Protein AF-A0A1J5WCB2-F1 (afdb_monomer_lite)

Secondary structure (DSSP, 8-state):
-EEEE--TTTEEEEEEEEE-SS-EEEEEEEEEPTT--S------EEEE-----SS-SSS------

Foldseek 3Di:
DKDWDFDPLFKDKDWDWDDDLADIDIDIDIDGDVPRDPDTDRPTDIDDDDDDDPDPRHPDDDDDD

Structure (mmCIF, N/CA/C/O backbone):
data_AF-A0A1J5WCB2-F1
#
_entry.id   AF-A0A1J5WCB2-F1
#
loop_
_atom_site.group_P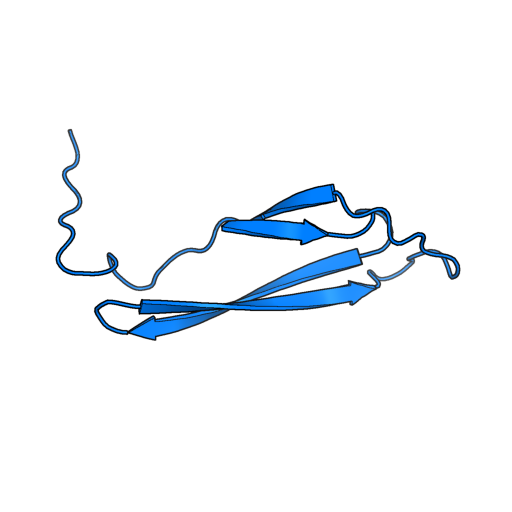DB
_atom_site.id
_atom_site.type_symbol
_atom_site.label_atom_id
_atom_site.label_alt_id
_atom_site.label_comp_id
_atom_site.label_asym_id
_atom_site.label_entity_id
_atom_site.label_seq_id
_atom_site.pdbx_PDB_ins_code
_atom_site.Cartn_x
_atom_site.Cartn_y
_atom_site.Cartn_z
_atom_site.occupancy
_atom_site.B_iso_or_equiv
_atom_site.auth_seq_id
_atom_site.auth_comp_id
_atom_site.auth_asym_id
_atom_site.auth_atom_id
_atom_site.pdbx_PDB_model_num
ATOM 1 N N . MET A 1 1 ? -1.134 7.272 3.362 1.00 92.75 1 MET A N 1
ATOM 2 C CA . MET A 1 1 ? 0.071 6.632 3.930 1.00 92.75 1 MET A CA 1
ATOM 3 C C . MET A 1 1 ? 1.300 7.205 3.247 1.00 92.75 1 MET A C 1
ATOM 5 O O . MET A 1 1 ? 1.172 7.595 2.093 1.00 92.75 1 MET A O 1
ATOM 9 N N . PHE A 1 2 ? 2.441 7.253 3.929 1.00 95.44 2 PHE A N 1
ATOM 10 C CA . PHE A 1 2 ? 3.722 7.659 3.344 1.00 95.44 2 PHE A CA 1
ATOM 11 C C . PHE A 1 2 ? 4.657 6.449 3.281 1.00 95.44 2 PHE A C 1
ATOM 13 O O . PHE A 1 2 ? 4.589 5.595 4.167 1.00 95.44 2 PHE A O 1
ATOM 20 N N . PHE A 1 3 ? 5.474 6.351 2.236 1.00 93.62 3 PHE A N 1
ATOM 21 C CA . PHE A 1 3 ? 6.408 5.242 2.019 1.00 93.62 3 PHE A CA 1
ATOM 22 C C . PHE A 1 3 ? 7.598 5.691 1.160 1.00 93.62 3 PHE A C 1
ATOM 24 O O . PHE A 1 3 ? 7.465 6.664 0.413 1.00 93.62 3 PHE A O 1
ATOM 31 N N . PRO A 1 4 ? 8.758 5.020 1.271 1.00 92.12 4 PRO A N 1
ATOM 32 C CA . PRO A 1 4 ? 9.871 5.256 0.362 1.00 92.12 4 PRO A CA 1
ATOM 33 C C . PRO A 1 4 ? 9.524 4.750 -1.040 1.00 92.12 4 PRO A C 1
ATOM 35 O O . PRO A 1 4 ? 8.974 3.662 -1.186 1.00 92.12 4 PRO A O 1
ATOM 38 N N . ALA A 1 5 ? 9.866 5.536 -2.050 1.00 91.69 5 ALA A N 1
ATOM 39 C CA . ALA A 1 5 ? 9.636 5.243 -3.456 1.00 91.69 5 ALA A CA 1
ATOM 40 C C . ALA A 1 5 ? 10.885 5.592 -4.274 1.00 91.69 5 ALA A C 1
ATOM 42 O O . ALA A 1 5 ? 11.593 6.546 -3.952 1.00 91.69 5 ALA A O 1
ATOM 43 N N . GLY A 1 6 ? 11.148 4.827 -5.331 1.00 90.38 6 GLY A N 1
ATOM 44 C CA . GLY A 1 6 ? 12.039 5.208 -6.424 1.00 90.38 6 GLY A CA 1
ATOM 45 C C . GLY A 1 6 ? 11.340 6.075 -7.478 1.00 90.38 6 GLY A C 1
ATOM 46 O O . GLY A 1 6 ? 10.115 6.211 -7.484 1.00 90.38 6 GLY A O 1
ATOM 47 N N . THR A 1 7 ? 12.133 6.642 -8.395 1.00 89.44 7 THR A N 1
ATOM 48 C CA . THR A 1 7 ? 11.724 7.594 -9.449 1.00 89.44 7 THR A CA 1
ATOM 49 C C . THR A 1 7 ? 10.439 7.196 -10.190 1.00 89.44 7 THR A C 1
ATOM 51 O O . THR A 1 7 ? 10.327 6.086 -10.705 1.00 89.44 7 THR A O 1
ATOM 54 N N . GLU A 1 8 ? 9.491 8.128 -10.317 1.00 87.88 8 GLU A N 1
ATOM 55 C CA . GLU A 1 8 ? 8.157 7.874 -10.897 1.00 87.88 8 GLU A CA 1
ATOM 56 C C . GLU A 1 8 ? 8.178 7.467 -12.381 1.00 87.88 8 GLU A C 1
ATOM 58 O O . GLU A 1 8 ? 7.268 6.794 -12.853 1.00 87.88 8 GLU A O 1
ATOM 63 N N . THR A 1 9 ? 9.228 7.822 -13.128 1.00 88.75 9 THR A N 1
ATOM 64 C CA . THR A 1 9 ? 9.424 7.375 -14.522 1.00 88.75 9 THR A CA 1
ATOM 65 C C . THR A 1 9 ? 9.857 5.911 -14.637 1.00 88.75 9 THR A C 1
ATOM 67 O O . THR A 1 9 ? 9.916 5.366 -15.738 1.00 88.75 9 THR A O 1
ATOM 70 N N . CYS A 1 10 ? 10.184 5.278 -13.512 1.00 91.88 10 CYS A N 1
ATOM 71 C CA . CYS A 1 10 ? 10.693 3.917 -13.439 1.00 91.88 10 CYS A CA 1
ATOM 72 C C . CYS A 1 10 ? 9.719 2.982 -12.736 1.00 91.88 10 CYS A C 1
ATOM 74 O O . CYS A 1 10 ? 9.476 1.878 -13.218 1.00 91.88 10 CYS A O 1
ATOM 76 N N . TYR A 1 11 ? 9.163 3.424 -11.610 1.00 92.12 11 TYR A N 1
ATOM 77 C CA . TYR A 1 11 ? 8.475 2.549 -10.673 1.00 92.12 11 TYR A CA 1
ATOM 78 C C . TYR A 1 11 ? 7.010 2.942 -10.505 1.00 92.12 11 TYR A C 1
ATOM 80 O O . TYR A 1 11 ? 6.666 4.110 -10.333 1.00 92.12 11 TYR A O 1
ATOM 88 N N . GLY A 1 12 ? 6.149 1.932 -10.541 1.00 93.56 12 GLY A N 1
ATOM 89 C CA . GLY A 1 12 ? 4.737 2.020 -10.214 1.00 93.56 12 GLY A CA 1
ATOM 90 C C . GLY A 1 12 ? 4.456 1.308 -8.899 1.00 93.56 12 GLY A C 1
ATOM 91 O O . GLY A 1 12 ? 5.160 0.371 -8.513 1.00 93.56 12 GLY A O 1
ATOM 92 N N . TYR A 1 13 ? 3.390 1.737 -8.228 1.00 94.62 13 TYR A N 1
ATOM 93 C CA . TYR A 1 13 ? 3.032 1.238 -6.906 1.00 94.62 13 TYR A CA 1
ATOM 94 C C . TYR A 1 13 ? 1.564 0.842 -6.851 1.00 94.62 13 TYR A C 1
ATOM 96 O O . TYR A 1 13 ? 0.689 1.564 -7.330 1.00 94.62 13 TYR A O 1
ATOM 104 N N . ARG A 1 14 ? 1.278 -0.287 -6.203 1.00 95.31 14 ARG A N 1
ATOM 105 C CA . ARG A 1 14 ? -0.080 -0.640 -5.766 1.00 95.31 14 ARG A CA 1
ATOM 106 C C . ARG A 1 14 ? -0.059 -0.998 -4.289 1.00 95.31 14 ARG A C 1
ATOM 108 O O . ARG A 1 14 ? 0.933 -1.526 -3.792 1.00 95.31 14 ARG A O 1
ATOM 115 N N . ALA A 1 15 ? -1.171 -0.767 -3.604 1.00 95.81 15 ALA A N 1
ATOM 116 C CA . ALA A 1 15 ? -1.326 -1.132 -2.205 1.00 95.81 15 ALA A CA 1
ATOM 117 C C . ALA A 1 15 ? -2.502 -2.094 -2.026 1.00 95.81 15 ALA A C 1
ATOM 119 O O . ALA A 1 15 ? -3.542 -1.935 -2.660 1.00 95.81 15 ALA A O 1
ATOM 120 N N . GLU A 1 16 ? -2.338 -3.061 -1.131 1.00 96.25 16 GLU A N 1
ATOM 121 C CA . GLU A 1 16 ? -3.410 -3.924 -0.634 1.00 96.25 16 GLU A CA 1
ATOM 122 C C . GLU A 1 16 ? -3.553 -3.734 0.875 1.00 96.25 16 GLU A C 1
ATOM 124 O O . GLU A 1 16 ? -2.554 -3.568 1.586 1.00 96.25 16 GLU A O 1
ATOM 129 N N . THR A 1 17 ? -4.793 -3.774 1.368 1.00 96.19 17 THR A N 1
ATOM 130 C CA . THR A 1 17 ? -5.091 -3.695 2.799 1.00 96.19 17 THR A CA 1
ATOM 131 C C . THR A 1 17 ? -5.633 -5.008 3.341 1.00 96.19 17 THR A C 1
ATOM 133 O O . THR A 1 17 ? -6.368 -5.741 2.686 1.00 96.19 17 THR A O 1
ATOM 136 N N . THR A 1 18 ? -5.270 -5.306 4.583 1.00 96.81 18 THR A N 1
ATOM 137 C CA . THR A 1 18 ? -5.966 -6.285 5.419 1.00 96.81 18 THR A CA 1
ATOM 138 C C . THR A 1 18 ? -6.378 -5.580 6.698 1.00 96.81 18 THR A C 1
ATOM 140 O O . THR A 1 18 ? -5.525 -5.089 7.444 1.00 96.81 18 THR A O 1
ATOM 143 N N . GLU A 1 19 ? -7.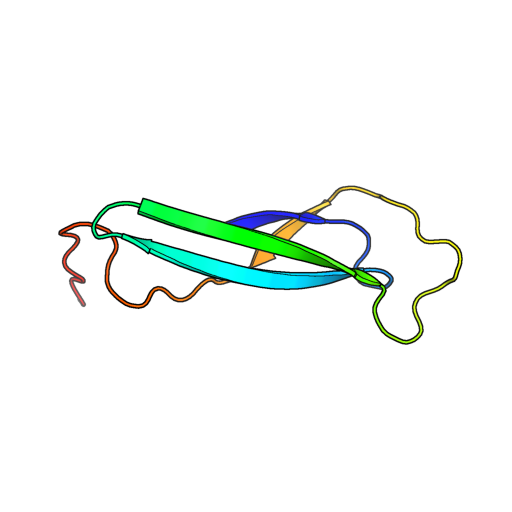682 -5.504 6.929 1.00 95.19 19 GLU A N 1
ATOM 144 C CA . GLU A 1 19 ? -8.277 -4.709 8.000 1.00 95.19 19 GLU A CA 1
ATOM 145 C C . GLU A 1 19 ? -8.811 -5.615 9.113 1.00 95.19 19 GLU A C 1
ATOM 147 O O . GLU A 1 19 ? -9.393 -6.671 8.871 1.00 95.19 19 GLU A O 1
ATOM 152 N N . THR A 1 20 ? -8.595 -5.195 10.353 1.00 94.25 20 THR A N 1
ATOM 153 C CA . THR A 1 20 ? -9.309 -5.676 11.537 1.00 94.25 20 THR A CA 1
ATOM 154 C C . THR A 1 20 ? -10.018 -4.490 12.185 1.00 94.25 20 THR A C 1
ATOM 156 O O . THR A 1 20 ? -9.817 -3.342 11.788 1.00 94.25 20 THR A O 1
ATOM 159 N N . ALA A 1 21 ? -10.795 -4.737 13.243 1.00 91.62 21 ALA A N 1
ATOM 160 C CA . ALA A 1 21 ? -11.485 -3.673 13.972 1.00 91.62 21 ALA A CA 1
ATOM 161 C C . ALA A 1 21 ? -10.552 -2.554 14.478 1.00 91.62 21 ALA A C 1
ATOM 163 O O . ALA A 1 21 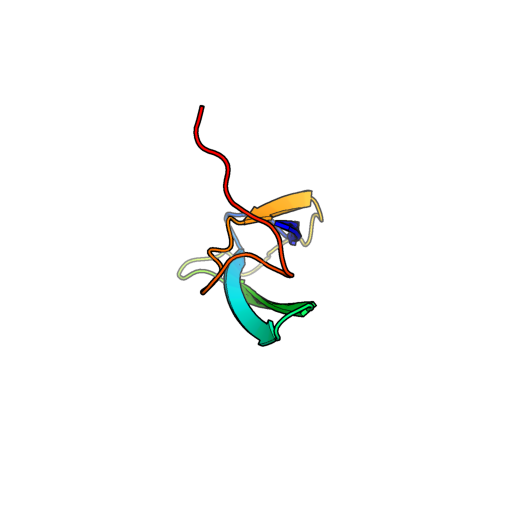? -11.000 -1.428 14.659 1.00 91.62 21 ALA A O 1
ATOM 164 N N . THR A 1 22 ? -9.267 -2.834 14.721 1.00 93.56 22 THR A N 1
ATOM 165 C CA . THR A 1 22 ? -8.320 -1.873 15.318 1.00 93.56 22 THR A CA 1
ATOM 166 C C . THR A 1 22 ? -6.978 -1.784 14.598 1.00 93.56 22 THR A C 1
ATOM 168 O O . THR A 1 22 ? -6.123 -0.999 15.001 1.00 93.56 22 THR A O 1
ATOM 171 N N . THR A 1 23 ? -6.747 -2.567 13.543 1.00 94.12 23 THR A N 1
ATOM 172 C CA . THR A 1 23 ? -5.479 -2.572 12.800 1.00 94.12 23 THR A CA 1
ATOM 173 C C . THR A 1 23 ? -5.720 -2.567 11.297 1.00 94.12 23 THR A C 1
ATOM 175 O O . THR A 1 23 ? -6.549 -3.316 10.795 1.00 94.12 23 THR A O 1
ATOM 178 N N . VAL A 1 24 ? -4.932 -1.776 10.568 1.00 95.44 24 VAL A N 1
ATOM 179 C CA . VAL A 1 24 ? -4.829 -1.858 9.106 1.00 95.44 24 VAL A CA 1
ATOM 180 C C . VAL A 1 24 ? -3.414 -2.297 8.7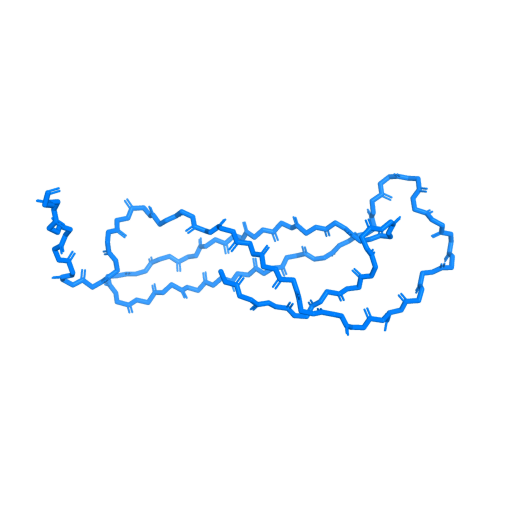70 1.00 95.44 24 VAL A C 1
ATOM 182 O O . VAL A 1 24 ? -2.452 -1.594 9.079 1.00 95.44 24 VAL A O 1
ATOM 185 N N . LYS A 1 25 ? -3.274 -3.457 8.133 1.00 96.56 25 LYS A N 1
ATOM 186 C CA . LYS A 1 25 ? -2.014 -3.864 7.510 1.00 96.56 25 LYS A CA 1
ATOM 187 C C . LYS A 1 25 ? -2.038 -3.394 6.068 1.00 96.56 25 LYS A C 1
ATOM 189 O O . LYS A 1 25 ? -2.955 -3.751 5.335 1.00 96.56 25 LYS A O 1
ATOM 194 N N . VAL A 1 26 ? -1.039 -2.614 5.673 1.00 96.12 26 VAL A N 1
ATOM 195 C CA . VAL A 1 26 ? -0.878 -2.161 4.290 1.00 96.12 26 VAL A CA 1
ATOM 196 C C . VAL A 1 26 ? 0.344 -2.843 3.699 1.00 96.12 26 VAL A C 1
ATOM 198 O O . VAL A 1 26 ? 1.432 -2.762 4.268 1.00 96.12 26 VAL A O 1
ATOM 201 N N . ARG A 1 27 ? 0.169 -3.515 2.563 1.00 96.69 27 ARG A N 1
ATOM 202 C CA . ARG A 1 27 ? 1.267 -4.053 1.762 1.00 96.69 27 ARG A CA 1
ATOM 203 C C . ARG A 1 27 ? 1.394 -3.220 0.497 1.00 96.69 27 ARG A C 1
ATOM 205 O O . ARG A 1 27 ? 0.432 -3.116 -0.256 1.00 96.69 27 ARG A O 1
ATOM 212 N N . VAL A 1 28 ? 2.573 -2.650 0.274 1.00 95.75 28 VAL A N 1
ATOM 213 C CA . VAL A 1 28 ? 2.906 -1.934 -0.961 1.00 95.75 28 VAL A CA 1
ATOM 214 C C . VAL A 1 28 ? 3.685 -2.880 -1.862 1.00 95.75 28 VAL A C 1
ATOM 216 O O . VAL A 1 28 ? 4.619 -3.537 -1.406 1.00 95.75 28 VAL A O 1
ATOM 219 N N . TYR A 1 29 ? 3.282 -2.958 -3.123 1.00 95.50 29 TYR A N 1
ATOM 220 C CA . TYR A 1 29 ? 4.047 -3.616 -4.169 1.00 95.50 29 TYR A CA 1
ATOM 221 C C . TYR A 1 29 ? 4.645 -2.539 -5.062 1.00 95.50 29 TYR A C 1
ATOM 223 O O . TYR A 1 29 ? 3.931 -1.633 -5.496 1.00 95.50 29 TYR A O 1
ATOM 231 N N . GLU A 1 30 ? 5.933 -2.678 -5.328 1.00 92.81 30 GLU A N 1
ATOM 232 C CA . GLU A 1 30 ? 6.699 -1.873 -6.270 1.00 92.81 30 GLU A CA 1
ATOM 233 C C . GLU A 1 30 ? 7.026 -2.738 -7.488 1.00 92.81 30 GLU A C 1
ATOM 235 O O . GLU A 1 30 ? 7.272 -3.941 -7.364 1.00 92.81 30 GLU A O 1
ATOM 240 N N . GLY A 1 31 ? 7.021 -2.132 -8.667 1.00 91.88 31 GLY A N 1
ATOM 241 C CA . GLY A 1 31 ? 7.509 -2.771 -9.879 1.00 91.88 31 GLY A CA 1
ATOM 242 C C . GLY A 1 31 ? 7.741 -1.759 -10.986 1.00 91.88 31 GLY A C 1
ATOM 243 O O . GLY A 1 31 ? 7.265 -0.626 -10.917 1.00 91.88 31 GLY A O 1
ATOM 244 N N . ASN A 1 32 ? 8.464 -2.173 -12.019 1.00 92.06 32 ASN A N 1
ATOM 245 C CA . ASN A 1 32 ? 8.732 -1.313 -13.161 1.00 92.06 32 ASN A CA 1
ATOM 246 C C . ASN A 1 32 ? 7.449 -1.023 -13.948 1.00 92.06 32 ASN A C 1
ATOM 248 O O . ASN A 1 32 ? 6.646 -1.925 -14.207 1.00 92.06 32 ASN A O 1
ATOM 252 N N . ILE A 1 33 ? 7.270 0.230 -14.361 1.00 93.06 33 ILE A N 1
ATOM 253 C CA . ILE A 1 33 ? 6.182 0.592 -15.272 1.00 93.06 33 ILE A CA 1
ATOM 254 C C . ILE A 1 33 ? 6.501 0.147 -16.708 1.00 93.06 33 ILE A C 1
ATOM 256 O O . ILE A 1 33 ? 7.671 0.095 -17.096 1.00 93.06 33 ILE A O 1
ATOM 260 N N . PRO A 1 34 ? 5.485 -0.145 -17.540 1.00 93.69 34 PRO A N 1
ATOM 261 C CA . PRO A 1 34 ? 5.706 -0.409 -18.957 1.00 93.69 34 PRO A CA 1
ATOM 262 C C . PRO A 1 34 ? 6.459 0.744 -19.632 1.00 93.69 34 PRO A C 1
ATOM 264 O O . PRO A 1 34 ? 6.062 1.901 -19.517 1.00 93.69 34 PRO A O 1
ATOM 267 N N . GLY A 1 35 ? 7.540 0.421 -20.345 1.00 91.69 35 GLY A N 1
ATOM 268 C CA . GLY A 1 35 ? 8.389 1.419 -20.999 1.00 91.69 35 GLY A CA 1
ATOM 269 C C . GLY A 1 35 ? 9.393 2.115 -20.074 1.00 91.69 35 GLY A C 1
ATOM 270 O O . GLY A 1 35 ? 10.037 3.065 -20.516 1.00 91.69 35 GLY A O 1
ATOM 271 N N . SER A 1 36 ? 9.557 1.656 -18.825 1.00 92.50 36 SER A N 1
ATOM 272 C CA . SER A 1 36 ? 10.624 2.148 -17.950 1.00 92.50 36 SER A CA 1
ATOM 273 C C . SER A 1 36 ? 12.001 1.965 -18.607 1.00 92.50 36 SER A C 1
ATOM 275 O O . SER A 1 36 ? 12.223 0.931 -19.249 1.00 92.50 36 SER A O 1
ATOM 277 N N . PRO A 1 37 ? 12.954 2.886 -18.392 1.00 89.69 37 PRO A N 1
ATOM 278 C CA . PRO A 1 37 ? 14.347 2.673 -18.771 1.00 89.69 37 PRO A CA 1
ATOM 279 C C . PRO A 1 37 ? 14.916 1.373 -18.182 1.00 89.69 37 PRO A C 1
ATOM 281 O O . PRO A 1 37 ? 14.497 0.929 -17.114 1.00 89.69 37 PRO A O 1
ATOM 284 N N . ASN A 1 38 ? 15.915 0.787 -18.849 1.00 84.62 38 ASN A N 1
ATOM 285 C CA . ASN A 1 38 ? 16.648 -0.368 -18.308 1.00 84.62 38 ASN A CA 1
ATOM 286 C C . ASN A 1 38 ? 17.449 -0.000 -17.047 1.00 84.62 38 ASN A C 1
ATOM 288 O O . ASN A 1 38 ? 17.679 -0.836 -16.176 1.00 84.62 38 ASN A O 1
ATOM 292 N N . GLU A 1 39 ? 17.875 1.259 -16.961 1.00 85.88 39 GLU A N 1
ATOM 293 C CA . GLU A 1 39 ? 18.672 1.807 -15.871 1.00 85.88 39 GLU A CA 1
ATOM 294 C C . GLU A 1 39 ? 17.784 2.701 -15.010 1.00 85.88 39 GLU A C 1
ATOM 296 O O . GLU A 1 39 ? 17.489 3.845 -15.356 1.00 85.88 39 GLU A O 1
ATOM 301 N N . CYS A 1 40 ? 17.352 2.169 -13.870 1.00 82.31 40 CYS A N 1
ATOM 302 C CA . CYS A 1 40 ? 16.527 2.901 -12.923 1.00 82.31 40 CYS A CA 1
ATOM 303 C C . CYS A 1 40 ? 17.296 3.144 -11.629 1.00 82.31 40 CYS A C 1
ATOM 305 O O . CYS A 1 40 ? 17.528 2.235 -10.834 1.00 82.31 40 CYS A O 1
ATOM 307 N N . ILE A 1 41 ? 17.675 4.401 -11.403 1.00 73.19 41 ILE A N 1
ATOM 308 C CA . ILE A 1 41 ? 18.289 4.817 -10.143 1.00 73.19 41 ILE A CA 1
ATOM 309 C C . ILE A 1 41 ? 17.251 4.789 -9.020 1.00 73.19 41 ILE A C 1
ATOM 311 O O . ILE A 1 41 ? 16.165 5.361 -9.127 1.00 73.19 41 ILE A O 1
ATOM 315 N N . LEU A 1 42 ? 17.604 4.124 -7.923 1.00 67.81 42 LEU A N 1
ATOM 316 C CA . LEU A 1 42 ? 16.803 4.074 -6.705 1.00 67.81 42 LEU A CA 1
ATOM 317 C C . LEU A 1 42 ? 17.109 5.317 -5.857 1.00 67.81 42 LEU A C 1
ATOM 319 O O . LEU A 1 42 ? 17.779 5.253 -4.829 1.00 67.81 42 LEU A O 1
ATOM 323 N N . ILE A 1 43 ? 16.667 6.487 -6.326 1.00 77.38 43 ILE A N 1
ATOM 324 C CA . ILE A 1 43 ? 16.621 7.682 -5.478 1.00 77.38 43 ILE A C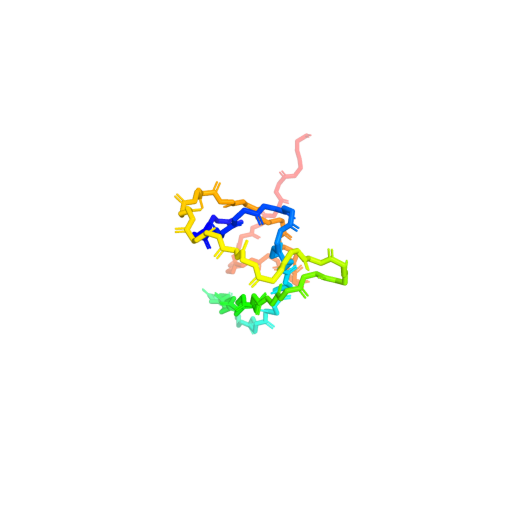A 1
ATOM 325 C C . ILE A 1 43 ? 15.381 7.547 -4.606 1.00 77.38 43 ILE A C 1
ATOM 327 O O . ILE A 1 43 ? 14.264 7.692 -5.094 1.00 77.38 43 ILE A O 1
ATOM 331 N N . GLY A 1 44 ? 15.589 7.253 -3.325 1.00 80.75 44 GLY A N 1
ATOM 332 C CA . GLY A 1 44 ? 14.506 7.196 -2.354 1.00 80.75 44 GLY A CA 1
ATOM 333 C C . GLY A 1 44 ? 13.930 8.587 -2.111 1.00 80.75 44 GLY A C 1
ATOM 334 O O . GLY A 1 44 ? 14.587 9.427 -1.499 1.00 80.75 44 GLY A O 1
ATOM 335 N N . PHE A 1 45 ? 12.698 8.823 -2.548 1.00 87.19 45 PHE A N 1
ATOM 336 C CA . PHE A 1 45 ? 11.892 9.951 -2.095 1.00 87.19 45 PHE A CA 1
ATOM 337 C C . PHE A 1 45 ? 10.681 9.458 -1.306 1.00 87.19 45 PHE A C 1
ATOM 339 O O . PHE A 1 45 ? 10.283 8.294 -1.376 1.00 87.19 45 PHE A O 1
ATOM 346 N N . THR A 1 46 ? 10.093 10.355 -0.521 1.00 92.81 46 THR A N 1
ATOM 347 C CA . THR A 1 46 ? 8.874 10.052 0.228 1.00 92.81 46 THR A CA 1
ATOM 348 C C . THR A 1 46 ? 7.668 10.241 -0.680 1.00 92.81 46 THR A C 1
ATOM 350 O O . THR A 1 46 ? 7.296 11.372 -0.990 1.00 92.81 46 THR A O 1
ATOM 353 N N . ALA A 1 47 ? 7.031 9.141 -1.069 1.00 92.75 47 ALA A N 1
ATOM 354 C CA . ALA A 1 47 ? 5.754 9.156 -1.767 1.00 92.75 47 ALA A CA 1
ATOM 355 C C . ALA A 1 47 ? 4.585 9.066 -0.781 1.00 92.75 47 ALA A C 1
ATOM 357 O O . ALA A 1 47 ? 4.742 8.735 0.402 1.00 92.75 47 ALA A O 1
ATOM 358 N N . SER A 1 48 ? 3.379 9.336 -1.281 1.00 94.94 48 SER A N 1
ATOM 359 C CA . SER A 1 48 ? 2.153 9.115 -0.524 1.00 94.94 48 SER A CA 1
ATOM 360 C C . SER A 1 48 ? 1.059 8.490 -1.381 1.00 94.94 48 SER A C 1
ATOM 362 O O . SER A 1 48 ? 0.931 8.782 -2.564 1.00 94.94 48 SER A O 1
ATOM 364 N N . MET A 1 49 ? 0.256 7.622 -0.767 1.00 94.62 49 MET A N 1
ATOM 365 C CA . MET A 1 49 ? -0.922 7.015 -1.388 1.00 94.62 49 MET A CA 1
ATOM 366 C C . MET A 1 49 ? -2.131 7.155 -0.470 1.00 94.62 49 MET A C 1
ATOM 368 O O . MET A 1 49 ? -2.039 6.950 0.751 1.00 94.62 49 MET A O 1
ATOM 372 N N . LYS A 1 50 ? -3.284 7.482 -1.062 1.00 94.88 50 LYS A N 1
ATOM 373 C CA . LYS A 1 50 ? -4.575 7.419 -0.375 1.00 94.88 50 LYS A CA 1
ATOM 374 C C . LYS A 1 50 ? -5.021 5.962 -0.315 1.00 94.88 50 LYS A C 1
ATOM 376 O O . LYS A 1 50 ? -5.112 5.294 -1.337 1.00 94.88 50 LYS A O 1
ATOM 381 N N . VAL A 1 51 ? -5.306 5.497 0.894 1.00 92.12 51 VAL A N 1
ATOM 382 C CA . VAL A 1 51 ? -5.842 4.161 1.150 1.00 92.12 51 VAL A CA 1
ATOM 383 C C . VAL A 1 51 ? -7.236 4.347 1.724 1.00 92.12 51 VAL A C 1
ATOM 385 O O . VAL A 1 51 ? -7.398 5.007 2.751 1.00 92.12 51 VAL A O 1
ATOM 388 N N . THR A 1 52 ? -8.234 3.820 1.025 1.00 91.88 52 THR A N 1
ATOM 389 C CA . THR A 1 52 ? -9.626 3.837 1.476 1.00 91.88 52 THR A CA 1
ATOM 390 C C . THR A 1 52 ? -9.866 2.606 2.335 1.00 91.88 52 THR A C 1
ATOM 392 O O . THR A 1 52 ? -9.591 1.498 1.884 1.00 91.88 52 THR A O 1
ATOM 395 N N . LEU A 1 53 ? -10.354 2.812 3.558 1.00 90.75 53 LEU A N 1
ATOM 396 C CA . LEU A 1 53 ? -10.700 1.728 4.476 1.00 90.75 53 LEU A CA 1
ATOM 397 C C . LEU A 1 53 ? -12.134 1.257 4.240 1.00 90.75 53 LEU A C 1
ATOM 399 O O . LEU A 1 53 ? -12.975 2.038 3.789 1.00 90.75 53 LEU A O 1
ATOM 403 N N . GLN A 1 54 ? -12.419 0.004 4.582 1.00 90.81 54 GLN A N 1
ATOM 404 C CA . GLN A 1 54 ? -13.761 -0.573 4.467 1.00 90.81 54 GLN A CA 1
ATOM 405 C C . GLN A 1 54 ? -14.728 0.016 5.503 1.00 90.81 54 GLN A C 1
ATOM 407 O O . GLN A 1 54 ? -15.916 0.180 5.232 1.00 90.81 54 GLN A O 1
ATOM 412 N N . SER A 1 55 ? -14.211 0.370 6.678 1.00 88.50 55 SER A N 1
ATOM 413 C CA . SER A 1 55 ? -14.939 1.035 7.760 1.00 88.50 55 SER A CA 1
ATOM 414 C C . SER A 1 55 ? -13.995 1.947 8.555 1.00 88.50 55 SER A C 1
ATOM 416 O O . SER A 1 55 ? -12.774 1.807 8.443 1.00 88.50 55 SER A O 1
ATOM 418 N N . PRO A 1 56 ? -14.507 2.875 9.385 1.00 89.94 56 PRO A N 1
ATOM 419 C CA . PRO A 1 56 ? -13.661 3.616 10.314 1.00 89.94 56 PRO A CA 1
ATOM 420 C C . PRO A 1 56 ? -12.799 2.671 11.160 1.00 89.94 56 PRO A C 1
ATOM 422 O O . PRO A 1 56 ? -13.283 1.666 11.677 1.00 89.94 56 PRO A O 1
ATOM 425 N N . LEU A 1 57 ? -11.508 2.986 11.281 1.00 91.06 57 LEU A N 1
ATOM 426 C CA . LEU A 1 57 ? -10.586 2.195 12.089 1.00 91.06 57 LEU A CA 1
ATOM 427 C C . LEU A 1 57 ? -10.830 2.455 13.577 1.00 91.06 57 LEU A C 1
ATOM 429 O O . LEU A 1 57 ? -10.742 3.598 14.040 1.00 91.06 57 LEU A O 1
ATOM 433 N N . GLY A 1 58 ? -11.060 1.389 14.335 1.00 88.44 58 GLY A N 1
ATOM 434 C CA . GLY A 1 58 ? -11.490 1.480 15.724 1.00 88.44 58 GLY A CA 1
ATOM 435 C C . GLY A 1 58 ? -12.916 2.015 15.850 1.00 88.44 58 GLY A C 1
ATOM 436 O O . GLY A 1 58 ? -13.630 2.207 14.872 1.00 88.44 58 GLY A O 1
ATOM 437 N N . ALA A 1 59 ? -13.328 2.327 17.077 1.00 84.94 59 ALA A N 1
ATOM 438 C CA . ALA A 1 59 ? -14.631 2.937 17.361 1.00 84.94 59 ALA A CA 1
ATOM 439 C C . ALA A 1 59 ? -14.688 4.441 17.004 1.00 84.94 59 ALA A C 1
ATOM 441 O O . ALA A 1 59 ? -15.345 5.228 17.684 1.00 84.94 59 ALA A O 1
ATOM 442 N N . ARG A 1 60 ? -13.950 4.878 15.975 1.00 83.06 60 ARG A N 1
ATOM 443 C CA . ARG A 1 60 ? -13.925 6.282 15.557 1.00 83.06 60 ARG A CA 1
ATOM 444 C C . ARG A 1 60 ? -15.227 6.618 14.845 1.00 83.06 60 ARG A C 1
ATOM 446 O O . ARG A 1 60 ? -15.511 6.092 13.774 1.00 83.06 60 ARG A O 1
ATOM 453 N N . LEU A 1 61 ? -15.997 7.521 15.438 1.00 77.94 61 LEU A N 1
ATOM 454 C CA . LEU A 1 61 ? -17.184 8.084 14.810 1.00 77.94 61 LEU A CA 1
ATOM 455 C C . LEU A 1 61 ? -16.757 9.191 13.844 1.00 77.94 61 LEU A C 1
ATOM 457 O O . LEU A 1 61 ? -16.004 10.092 14.216 1.00 77.94 61 LEU A O 1
ATOM 461 N N . LEU A 1 62 ? -17.234 9.120 12.601 1.00 71.19 62 LEU A N 1
ATOM 462 C CA . LEU A 1 62 ? -17.140 10.241 11.671 1.00 71.19 62 LEU A CA 1
ATOM 463 C C . LEU A 1 62 ? -18.163 1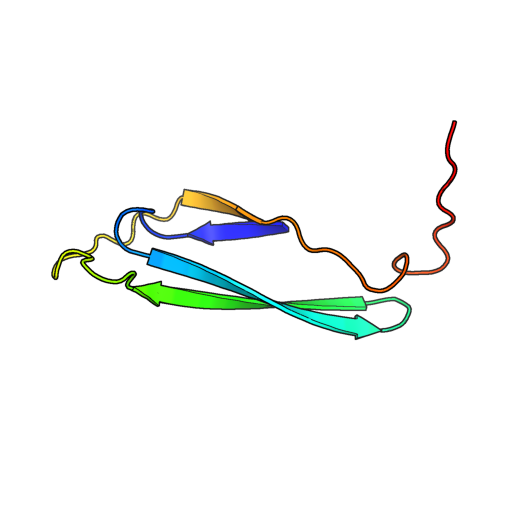1.294 12.113 1.00 71.19 62 LEU A C 1
ATOM 465 O O . LEU A 1 62 ? -19.365 11.085 11.971 1.00 71.19 62 LEU A O 1
ATOM 469 N N . GLN A 1 63 ? -17.694 12.402 12.687 1.00 74.19 63 GLN A N 1
ATOM 470 C CA . GLN A 1 63 ? -18.521 13.591 12.886 1.00 74.19 63 GLN A CA 1
ATOM 471 C C . GLN A 1 63 ? -18.378 14.493 11.661 1.00 74.19 63 GLN A C 1
ATOM 473 O O . GLN A 1 63 ? -17.309 15.057 11.431 1.00 74.19 63 GLN A O 1
ATOM 478 N N . ASN A 1 64 ? -19.453 14.619 10.884 1.00 63.47 64 ASN A N 1
ATOM 479 C CA . ASN A 1 64 ? -19.565 15.661 9.870 1.00 63.47 64 ASN A CA 1
ATOM 480 C C . ASN A 1 64 ? -20.100 16.929 10.548 1.00 63.47 64 ASN A C 1
ATOM 482 O O . ASN A 1 64 ? -21.133 16.864 11.216 1.00 63.47 64 ASN A O 1
ATOM 486 N N . TRP A 1 65 ? -19.384 18.038 10.378 1.00 54.62 65 TRP A N 1
ATOM 487 C CA . TRP A 1 65 ? -19.818 19.385 10.750 1.00 54.62 65 TRP A CA 1
ATOM 488 C C . TRP A 1 65 ? -20.339 20.110 9.515 1.00 54.62 65 TRP A C 1
ATOM 490 O O . TRP A 1 65 ? -19.728 19.913 8.437 1.00 54.62 65 TRP A O 1
#

pLDDT: mean 89.21, std 8.42, range [54.62, 96.81]

Sequence (65 aa):
MFFPAGTETCYGYRAETTETATTVKVRVYEGNIPGSPNECILIGFTASMKVTLQSPLGARLLQNW

Radius of gyration: 15.75 Å; chains: 1; bounding box: 38×26×38 Å